Protein AF-A0A1I8E9P9-F1 (afdb_monomer_lite)

pLDDT: mean 91.36, std 9.69, range [46.94, 98.62]

Radius of gyration: 26.11 Å; chains: 1; bounding box: 56×26×77 Å

Sequence (107 aa):
MTRIGEEPKETKYEKVFVGKIPIMLRSSYCMLANMSDRDLSELNECPLDPGGYFVINGSEKVLIAQEKMATNTVYVFSMKDGKYTYKTECRSCLENSRQPSNVYALG

Structure (mmCIF, N/CA/C/O backbone):
data_AF-A0A1I8E9P9-F1
#
_entry.id   AF-A0A1I8E9P9-F1
#
loop_
_atom_site.group_PDB
_atom_site.id
_atom_site.type_symbol
_atom_site.label_atom_id
_atom_site.label_alt_id
_atom_site.label_comp_id
_atom_site.label_asym_id
_atom_site.label_entity_id
_atom_site.label_seq_id
_atom_site.pdbx_PDB_ins_code
_atom_site.Cartn_x
_atom_site.Cartn_y
_atom_site.Cartn_z
_atom_site.occupancy
_atom_site.B_iso_or_equiv
_atom_site.auth_seq_id
_atom_site.auth_comp_id
_atom_site.auth_asym_id
_atom_site.auth_atom_id
_atom_site.pdbx_PDB_model_num
ATOM 1 N N . MET A 1 1 ? 28.215 -5.612 31.368 1.00 46.94 1 MET A N 1
ATOM 2 C CA . MET A 1 1 ? 28.865 -6.069 32.613 1.00 46.94 1 MET A CA 1
ATOM 3 C C . MET A 1 1 ? 28.524 -5.069 33.708 1.00 46.94 1 MET A C 1
ATOM 5 O O . MET A 1 1 ? 29.177 -4.039 33.801 1.00 46.94 1 MET A O 1
ATOM 9 N N . THR A 1 2 ? 27.444 -5.301 34.449 1.00 54.50 2 THR A N 1
ATOM 10 C CA . THR A 1 2 ? 27.112 -4.536 35.663 1.00 54.50 2 THR A CA 1
ATOM 11 C C . THR A 1 2 ? 28.081 -4.933 36.779 1.00 54.50 2 THR A C 1
ATOM 13 O O . THR A 1 2 ? 28.494 -6.092 36.854 1.00 54.50 2 THR A O 1
ATOM 16 N N . ARG A 1 3 ? 28.519 -3.968 37.596 1.00 68.06 3 ARG A N 1
ATOM 17 C CA . ARG A 1 3 ? 29.444 -4.219 38.713 1.00 68.06 3 ARG A CA 1
ATOM 18 C C . ARG A 1 3 ? 28.739 -5.056 39.787 1.00 68.06 3 ARG A C 1
ATOM 20 O O . ARG A 1 3 ? 27.543 -4.899 40.014 1.00 68.06 3 ARG A O 1
ATOM 27 N N . ILE A 1 4 ? 29.489 -5.943 40.440 1.00 62.09 4 ILE A N 1
ATOM 28 C CA . ILE A 1 4 ? 29.006 -6.774 41.552 1.00 62.09 4 ILE A CA 1
ATOM 29 C C . ILE A 1 4 ? 28.533 -5.834 42.674 1.00 62.09 4 ILE A C 1
ATOM 31 O O . ILE A 1 4 ? 29.352 -5.118 43.245 1.00 62.09 4 ILE A O 1
ATOM 35 N N . GLY A 1 5 ? 27.222 -5.810 42.947 1.00 69.75 5 GLY A N 1
ATOM 36 C CA . GLY A 1 5 ? 26.606 -5.017 44.022 1.00 69.75 5 GLY A CA 1
ATOM 37 C C . GLY A 1 5 ? 25.622 -3.919 43.592 1.00 69.75 5 GLY A C 1
ATOM 38 O O . GLY A 1 5 ? 25.017 -3.305 44.464 1.00 69.75 5 GLY A O 1
ATOM 39 N N . GLU A 1 6 ? 25.421 -3.665 42.294 1.00 69.62 6 GLU A N 1
ATOM 40 C CA . GLU A 1 6 ? 24.344 -2.773 41.834 1.00 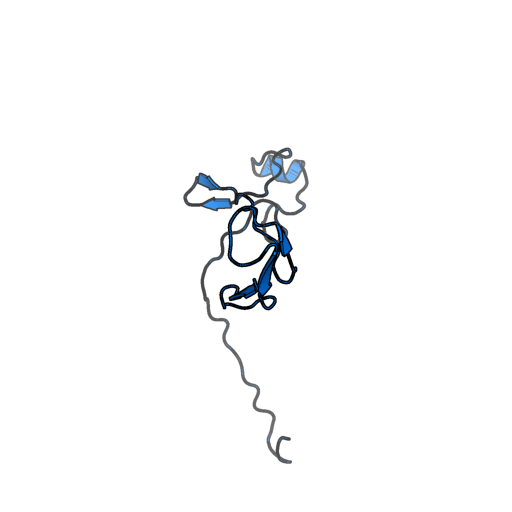69.62 6 GLU A CA 1
ATOM 41 C C . GLU A 1 6 ? 23.050 -3.562 41.600 1.00 69.62 6 GLU A C 1
ATOM 43 O O . GLU A 1 6 ? 23.009 -4.460 40.754 1.00 69.62 6 GLU A O 1
ATOM 48 N N . GLU A 1 7 ? 21.984 -3.216 42.328 1.00 75.00 7 GLU A N 1
ATOM 49 C CA . GLU A 1 7 ? 20.645 -3.710 42.005 1.00 75.00 7 GLU A CA 1
ATOM 50 C C . GLU A 1 7 ? 20.246 -3.262 40.589 1.00 75.00 7 GLU A C 1
ATOM 52 O O . GLU A 1 7 ? 20.540 -2.128 40.188 1.00 75.00 7 GLU A O 1
ATOM 57 N N . PRO A 1 8 ? 19.587 -4.128 39.799 1.00 73.38 8 PRO A N 1
ATOM 58 C CA . PRO A 1 8 ? 19.173 -3.777 38.451 1.00 73.38 8 PRO A CA 1
ATOM 59 C C . PRO A 1 8 ? 18.217 -2.577 38.492 1.00 73.38 8 PRO A C 1
ATOM 61 O O . PRO A 1 8 ? 17.092 -2.675 38.977 1.00 73.38 8 PRO A O 1
ATOM 64 N N . LYS A 1 9 ? 18.654 -1.431 37.954 1.00 76.69 9 LYS A N 1
ATOM 65 C CA . LYS A 1 9 ? 17.780 -0.274 37.715 1.00 76.69 9 LYS A CA 1
ATOM 66 C C . LYS A 1 9 ? 16.751 -0.637 36.647 1.00 76.69 9 LYS A C 1
ATOM 68 O O . LYS A 1 9 ? 17.029 -0.565 35.449 1.00 76.69 9 LYS A O 1
ATOM 73 N N . GLU A 1 10 ? 15.556 -1.015 37.083 1.00 81.00 10 GLU A N 1
ATOM 74 C CA . GLU A 1 10 ? 14.424 -1.233 36.190 1.00 81.00 10 GLU A CA 1
ATOM 75 C C . GLU A 1 10 ? 14.010 0.112 35.574 1.00 81.00 10 GLU A C 1
ATOM 77 O O . GLU A 1 10 ? 13.485 1.004 36.241 1.00 81.00 10 GLU A O 1
ATOM 82 N N . THR A 1 11 ? 14.313 0.299 34.289 1.00 82.88 11 THR A N 1
ATOM 83 C CA . THR A 1 11 ? 13.967 1.532 33.574 1.00 82.88 11 THR A CA 1
ATOM 84 C C . THR A 1 11 ? 12.547 1.379 33.033 1.00 82.88 11 THR A C 1
ATOM 86 O O . THR A 1 11 ? 12.324 0.628 32.085 1.00 82.88 11 THR A O 1
ATOM 89 N N . LYS A 1 12 ? 11.566 2.053 33.646 1.00 84.62 12 LYS A N 1
ATOM 90 C CA . LYS A 1 12 ? 10.182 2.066 33.148 1.00 84.62 12 LYS A CA 1
ATOM 91 C C . LYS A 1 12 ? 10.050 3.078 32.013 1.00 84.62 12 LYS A C 1
ATOM 93 O O . LYS A 1 12 ? 10.265 4.268 32.216 1.00 84.62 12 LYS A O 1
ATOM 98 N N . TYR A 1 13 ? 9.675 2.599 30.831 1.00 88.00 13 TYR A N 1
ATOM 99 C CA . TYR A 1 13 ? 9.344 3.448 29.690 1.00 88.00 13 TYR A CA 1
ATOM 100 C C . TYR A 1 13 ? 7.844 3.734 29.673 1.00 88.00 13 TYR A C 1
ATOM 102 O O . TYR A 1 13 ? 7.025 2.814 29.738 1.00 88.00 13 TYR A O 1
ATOM 110 N N . GLU A 1 14 ? 7.479 5.008 29.571 1.00 92.94 14 GLU A N 1
ATOM 111 C CA . GLU A 1 14 ? 6.084 5.412 29.429 1.00 92.94 14 GLU A CA 1
ATOM 112 C C . GLU A 1 14 ? 5.572 5.151 28.007 1.00 92.94 14 GLU A C 1
ATOM 114 O O . GLU A 1 14 ? 6.300 5.281 27.018 1.00 92.94 14 GLU A O 1
ATOM 119 N N . LYS A 1 15 ? 4.288 4.796 27.891 1.00 94.19 15 LYS A N 1
ATOM 120 C CA . LYS A 1 15 ? 3.615 4.674 26.594 1.00 94.19 15 LYS A CA 1
ATOM 121 C C . LYS A 1 15 ? 3.242 6.068 26.090 1.00 94.19 15 LYS A C 1
ATOM 123 O O . LYS A 1 15 ? 2.234 6.626 26.512 1.00 94.19 15 LYS A O 1
ATOM 128 N N . VAL A 1 16 ? 4.043 6.607 25.175 1.00 95.88 16 VAL A N 1
ATOM 129 C CA . VAL A 1 16 ? 3.816 7.923 24.561 1.00 95.88 16 VAL A CA 1
ATOM 130 C C . VAL A 1 16 ? 3.082 7.770 23.228 1.00 95.88 16 VAL A C 1
ATOM 132 O O . VAL A 1 16 ? 3.463 6.960 22.383 1.00 95.88 16 VAL A O 1
ATOM 135 N N . PHE A 1 17 ? 2.025 8.556 23.023 1.00 96.44 17 PHE A N 1
ATOM 136 C CA . PHE A 1 17 ? 1.314 8.619 21.747 1.00 96.44 17 PHE A CA 1
ATOM 137 C C . PHE A 1 17 ? 2.153 9.353 20.688 1.00 96.44 17 PHE A C 1
ATOM 139 O O . PHE A 1 17 ? 2.589 10.477 20.919 1.00 96.44 17 PHE A O 1
ATOM 146 N N . VAL A 1 18 ? 2.349 8.734 19.519 1.00 97.75 18 VAL A N 1
ATOM 147 C CA . VAL A 1 18 ? 3.171 9.289 18.421 1.00 97.75 18 VAL A CA 1
ATOM 148 C C . VAL A 1 18 ? 2.318 9.838 17.271 1.00 97.75 18 VAL A C 1
ATOM 150 O O . VAL A 1 18 ? 2.718 10.786 16.602 1.00 97.75 18 VAL A O 1
ATOM 153 N N . GLY A 1 19 ? 1.135 9.267 17.030 1.00 97.56 19 GLY A N 1
ATOM 154 C CA . GLY A 1 19 ? 0.266 9.665 15.924 1.00 97.56 19 GLY A CA 1
ATOM 155 C C . GLY A 1 19 ? -0.772 8.604 15.562 1.00 97.56 19 GLY A C 1
ATOM 156 O O . GLY A 1 19 ? -0.856 7.551 16.194 1.00 97.56 19 GLY A O 1
ATOM 157 N N . LYS A 1 20 ? -1.570 8.892 14.526 1.00 96.88 20 LYS A N 1
ATOM 158 C CA . LYS A 1 20 ? -2.532 7.952 13.931 1.00 96.88 20 LYS A CA 1
ATOM 159 C C . LYS A 1 20 ? -2.039 7.517 12.553 1.00 96.88 20 LYS A C 1
ATOM 161 O O . LYS A 1 20 ? -1.579 8.353 11.780 1.00 96.88 20 LYS A O 1
ATOM 166 N N . ILE A 1 21 ? -2.181 6.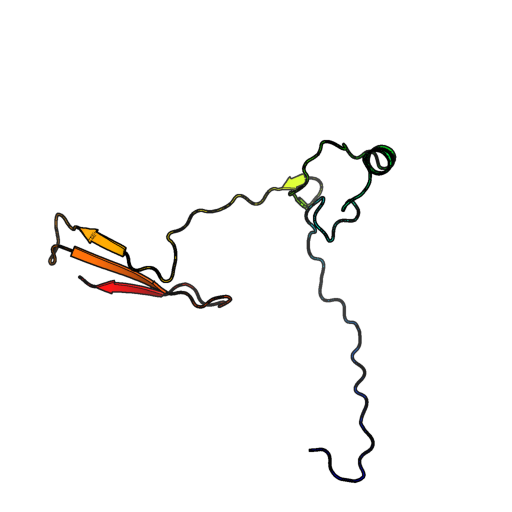233 12.246 1.00 97.50 21 ILE A N 1
ATOM 167 C CA . ILE A 1 21 ? -1.888 5.660 10.928 1.00 97.50 21 ILE A CA 1
ATOM 168 C C . ILE A 1 21 ? -3.222 5.222 10.310 1.00 97.50 21 ILE A C 1
ATOM 170 O O . ILE A 1 21 ? -3.986 4.536 10.994 1.00 97.50 21 ILE A O 1
ATOM 174 N N . PRO A 1 22 ? -3.539 5.609 9.062 1.00 97.75 22 PRO A N 1
ATOM 175 C CA . PRO A 1 22 ? -4.726 5.110 8.380 1.00 97.75 22 PRO A CA 1
ATOM 176 C C . PRO A 1 22 ? -4.674 3.589 8.221 1.00 97.75 22 PRO A C 1
ATOM 178 O O . PRO A 1 22 ? -3.668 3.043 7.770 1.00 97.75 22 PRO A O 1
ATOM 181 N N . ILE A 1 23 ? -5.766 2.913 8.568 1.00 98.25 23 ILE A N 1
ATOM 182 C CA . ILE A 1 23 ? -5.899 1.462 8.422 1.00 98.25 23 ILE A CA 1
ATOM 183 C C . ILE A 1 23 ? -6.650 1.159 7.128 1.00 98.25 23 ILE A C 1
ATOM 185 O O . ILE A 1 23 ? -7.675 1.772 6.837 1.00 98.25 23 ILE A O 1
ATOM 189 N N . MET A 1 24 ? -6.125 0.212 6.355 1.00 98.44 24 MET A N 1
ATOM 190 C CA . MET A 1 24 ? -6.780 -0.306 5.157 1.00 98.44 24 MET A CA 1
ATOM 191 C C . MET A 1 24 ? -7.971 -1.182 5.559 1.00 98.44 24 MET A C 1
ATOM 193 O O . MET A 1 24 ? -7.835 -2.041 6.440 1.00 98.44 24 MET A O 1
ATOM 197 N N . LEU A 1 25 ? -9.121 -0.990 4.914 1.00 98.19 25 LEU A N 1
ATOM 198 C CA . LEU A 1 25 ? -10.329 -1.767 5.181 1.00 98.19 25 LEU A CA 1
ATOM 199 C C . LEU A 1 25 ? -10.075 -3.260 4.927 1.00 98.19 25 LEU A C 1
ATOM 201 O O . LEU A 1 25 ? -9.412 -3.619 3.952 1.00 98.19 25 LEU A O 1
ATOM 205 N N . ARG A 1 26 ? -10.575 -4.117 5.826 1.00 97.06 26 ARG A N 1
ATOM 206 C CA . ARG A 1 26 ? -10.380 -5.583 5.827 1.00 97.06 26 ARG A CA 1
ATOM 207 C C . ARG A 1 26 ? -8.923 -6.079 5.919 1.00 97.06 26 ARG A C 1
ATOM 209 O O . ARG A 1 26 ? -8.676 -7.274 5.794 1.00 97.06 26 ARG A O 1
ATOM 216 N N . SER A 1 27 ? -7.951 -5.205 6.199 1.00 97.94 27 SER A N 1
ATOM 217 C CA . SER A 1 27 ? -6.594 -5.639 6.575 1.00 97.94 27 SER A CA 1
ATOM 218 C C . SER A 1 27 ? -6.570 -6.284 7.966 1.00 97.94 27 SER A C 1
ATOM 220 O O . SER A 1 27 ? -7.499 -6.107 8.747 1.00 97.94 27 SER A O 1
ATOM 222 N N . SER A 1 28 ? -5.480 -6.967 8.328 1.00 97.94 28 SER A N 1
ATOM 223 C CA . SER A 1 28 ? -5.333 -7.660 9.624 1.00 97.94 28 SER A CA 1
ATOM 224 C C . SER A 1 28 ? -5.480 -6.769 10.866 1.00 97.94 28 SER A C 1
ATOM 226 O O . SER A 1 28 ? -5.688 -7.283 11.959 1.00 97.94 28 SER A O 1
ATOM 228 N N . TYR A 1 29 ? -5.341 -5.449 10.714 1.00 97.62 29 TYR A N 1
ATOM 229 C CA . TYR A 1 29 ? -5.507 -4.463 11.788 1.00 97.62 29 TYR A CA 1
ATOM 230 C C . TYR A 1 29 ? -6.854 -3.725 11.727 1.00 97.62 29 TYR A C 1
ATOM 232 O O . TYR A 1 29 ? -7.128 -2.873 12.571 1.00 97.62 29 TYR A O 1
ATOM 240 N N . CYS A 1 30 ? -7.686 -4.010 10.723 1.00 98.06 30 CYS A N 1
ATOM 241 C CA . CYS A 1 30 ? -9.030 -3.459 10.613 1.00 98.06 30 CYS A CA 1
ATOM 242 C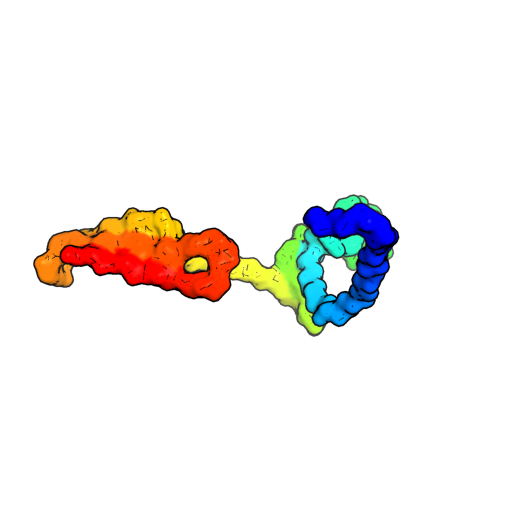 C . CYS A 1 30 ? -9.978 -4.190 11.566 1.00 98.06 30 CYS A C 1
ATOM 244 O O . CYS A 1 30 ? -9.898 -5.404 11.720 1.00 98.06 30 CYS A O 1
ATOM 246 N N . MET A 1 31 ? -10.931 -3.467 12.154 1.00 97.06 31 MET A N 1
ATOM 247 C CA . MET A 1 31 ? -11.965 -4.075 12.998 1.00 97.06 31 MET A CA 1
ATOM 248 C C . MET A 1 31 ? -12.843 -5.085 12.248 1.00 97.06 31 MET A C 1
ATOM 250 O O . MET A 1 31 ? -13.348 -6.002 12.875 1.00 97.06 31 MET A O 1
ATOM 254 N N . LEU A 1 32 ? -12.981 -4.945 10.923 1.00 97.31 32 LEU A N 1
ATOM 255 C CA . LEU A 1 32 ? -13.761 -5.850 10.070 1.00 97.31 32 LEU A CA 1
ATOM 256 C C . LEU A 1 32 ? -12.997 -7.128 9.674 1.00 97.31 32 LEU A C 1
ATOM 258 O O . LEU A 1 32 ? -13.509 -7.947 8.913 1.00 97.31 32 LEU A O 1
ATOM 262 N N . ALA A 1 33 ? -11.750 -7.295 10.128 1.00 96.56 33 ALA A N 1
ATOM 263 C CA . ALA A 1 33 ? -10.923 -8.438 9.760 1.00 96.56 33 ALA A CA 1
ATOM 264 C C . ALA A 1 33 ? -11.571 -9.761 10.195 1.00 96.56 33 ALA A C 1
ATOM 266 O O . ALA A 1 33 ? -11.861 -9.955 11.373 1.00 96.56 33 ALA A O 1
ATOM 267 N N . ASN A 1 34 ? -11.734 -10.692 9.249 1.00 94.56 34 ASN A N 1
ATOM 268 C CA . ASN A 1 34 ? -12.261 -12.044 9.480 1.00 94.56 34 ASN A CA 1
ATOM 269 C C . ASN A 1 34 ? -13.654 -12.105 10.143 1.00 94.56 34 ASN A C 1
ATOM 271 O O . ASN A 1 34 ? -14.004 -13.138 10.714 1.00 94.56 34 ASN A O 1
ATOM 275 N N . MET A 1 35 ? -14.443 -11.028 10.091 1.00 97.25 35 MET A N 1
ATOM 276 C CA . MET A 1 35 ? -15.843 -11.064 10.522 1.00 97.25 35 MET A CA 1
ATOM 277 C C . MET A 1 35 ? -16.667 -11.963 9.597 1.00 97.25 35 MET A C 1
ATOM 279 O O . MET A 1 35 ? -16.362 -12.085 8.409 1.00 97.25 35 MET A O 1
ATOM 283 N N . SER A 1 36 ? -17.713 -12.590 10.137 1.00 97.75 36 SER A N 1
ATOM 284 C CA . SER A 1 36 ? -18.641 -13.367 9.316 1.00 97.75 36 SER A CA 1
ATOM 285 C C . SER A 1 36 ? -19.547 -12.450 8.488 1.00 97.75 36 SER A C 1
ATOM 287 O O . SER A 1 36 ? -19.806 -11.309 8.869 1.00 97.75 36 SER A O 1
ATOM 289 N N . ASP A 1 37 ? -20.100 -12.963 7.386 1.00 97.56 37 ASP A N 1
ATOM 290 C CA . ASP A 1 37 ? -21.055 -12.223 6.543 1.00 97.56 37 ASP A CA 1
ATOM 291 C C . ASP A 1 37 ? -22.255 -11.690 7.338 1.00 97.56 37 ASP A C 1
ATOM 293 O O . ASP A 1 37 ? -22.794 -10.619 7.042 1.00 97.56 37 ASP A O 1
ATOM 297 N N . ARG A 1 38 ? -22.662 -12.433 8.373 1.00 97.75 38 ARG A N 1
ATOM 298 C CA . ARG A 1 38 ? -23.726 -12.026 9.285 1.00 97.75 38 ARG A CA 1
ATOM 299 C C . ARG A 1 38 ? -23.311 -10.807 10.107 1.00 97.75 38 ARG A C 1
ATOM 301 O O . ARG A 1 38 ? -24.051 -9.830 10.114 1.00 97.75 38 ARG A O 1
ATOM 308 N N . ASP A 1 39 ? -22.147 -10.851 10.751 1.00 97.75 39 ASP A N 1
ATOM 309 C CA . ASP A 1 39 ? -21.663 -9.749 11.596 1.00 97.75 39 ASP A CA 1
ATOM 310 C C . ASP A 1 39 ? -21.434 -8.477 10.765 1.00 97.75 39 ASP A C 1
ATOM 312 O O . ASP A 1 39 ? -21.767 -7.376 11.195 1.00 97.75 39 ASP A O 1
ATOM 316 N N . LEU A 1 40 ? -20.926 -8.630 9.536 1.00 97.81 40 LEU A N 1
ATOM 317 C CA . LEU A 1 40 ? -20.781 -7.527 8.582 1.00 97.81 40 LEU A CA 1
ATOM 318 C C . LEU A 1 40 ? -22.137 -6.895 8.253 1.00 97.81 40 LEU A C 1
ATOM 320 O O . LEU A 1 40 ? -22.287 -5.677 8.329 1.00 97.81 40 LEU A O 1
ATOM 324 N N . SER A 1 41 ? -23.142 -7.721 7.961 1.00 97.12 41 SER A N 1
ATOM 325 C CA . SER A 1 41 ? -24.497 -7.245 7.667 1.00 97.12 41 SER A CA 1
ATOM 326 C C . SER A 1 41 ? -25.128 -6.527 8.868 1.00 97.12 41 SER A C 1
ATOM 328 O O . SER A 1 41 ? -25.785 -5.504 8.691 1.00 97.12 41 SER A O 1
ATOM 330 N N . GLU A 1 42 ? -24.899 -7.015 10.093 1.00 98.00 42 GLU A N 1
ATOM 331 C CA . GLU A 1 42 ? -25.351 -6.367 11.338 1.00 98.00 42 GLU A CA 1
ATOM 332 C C . GLU A 1 42 ? -24.685 -4.992 11.558 1.00 98.00 42 GLU A C 1
ATOM 334 O O . GLU A 1 42 ? -25.286 -4.099 12.159 1.00 98.00 42 GLU A O 1
ATOM 339 N N . LEU A 1 43 ? -23.481 -4.785 11.014 1.00 97.19 43 LEU A N 1
ATOM 340 C CA . LEU A 1 43 ? -22.756 -3.510 11.023 1.00 97.19 43 LEU A CA 1
ATOM 341 C C . LEU A 1 43 ? -23.071 -2.599 9.823 1.00 97.19 43 LEU A C 1
ATOM 343 O O . LEU A 1 43 ? -22.509 -1.509 9.734 1.00 97.19 43 LEU A O 1
ATOM 347 N N . ASN A 1 44 ? -24.008 -2.983 8.949 1.00 97.38 44 ASN A N 1
ATOM 348 C CA . ASN A 1 44 ? -24.322 -2.309 7.678 1.00 97.38 44 ASN A CA 1
ATOM 349 C C . ASN A 1 44 ? -23.166 -2.304 6.663 1.00 97.38 44 ASN A C 1
ATOM 351 O O . ASN A 1 44 ? -23.105 -1.434 5.794 1.00 97.38 44 ASN A O 1
ATOM 355 N N . GLU A 1 45 ? -22.271 -3.283 6.750 1.00 97.88 45 GLU A N 1
ATOM 356 C CA . GLU A 1 45 ? -21.202 -3.502 5.781 1.00 97.88 45 GLU A CA 1
ATOM 357 C C . GLU A 1 45 ? -21.631 -4.535 4.734 1.00 97.88 45 GLU A C 1
ATOM 359 O O . GLU A 1 45 ? -22.377 -5.476 5.014 1.00 97.88 45 GLU A O 1
ATOM 364 N N . CYS A 1 46 ? -21.142 -4.385 3.503 1.00 97.31 46 CYS A N 1
ATOM 365 C CA . CYS A 1 46 ? -21.418 -5.340 2.433 1.00 97.31 46 CYS A CA 1
ATOM 366 C C . CYS A 1 46 ? -20.499 -6.568 2.567 1.00 97.31 46 CYS A C 1
ATOM 368 O O . CYS A 1 46 ? -19.280 -6.402 2.484 1.00 97.31 46 CYS A O 1
ATOM 370 N N . PRO A 1 47 ? -21.015 -7.810 2.682 1.00 97.25 47 PRO A N 1
ATOM 371 C CA . PRO A 1 47 ? -20.171 -9.010 2.731 1.00 97.25 47 PRO A CA 1
ATOM 372 C C . PRO A 1 47 ? -19.267 -9.172 1.501 1.00 97.25 47 PRO A C 1
ATOM 374 O O . PRO A 1 47 ? -18.123 -9.611 1.624 1.00 97.25 47 PRO A O 1
ATOM 377 N N . LEU A 1 48 ? -19.747 -8.718 0.337 1.00 96.88 48 LEU A N 1
ATOM 378 C CA . LEU A 1 48 ? -19.060 -8.811 -0.953 1.00 96.88 48 LEU A CA 1
ATOM 379 C C . LEU A 1 48 ? -18.041 -7.691 -1.213 1.00 96.88 48 LEU A C 1
ATOM 381 O O . LEU A 1 48 ? -17.376 -7.726 -2.247 1.00 96.88 48 LEU A O 1
ATOM 385 N N . ASP A 1 49 ? -17.914 -6.700 -0.325 1.00 97.06 49 ASP A N 1
ATOM 386 C CA . ASP A 1 49 ? -16.874 -5.679 -0.460 1.00 97.06 49 ASP A CA 1
ATOM 387 C C . ASP A 1 49 ? -15.480 -6.324 -0.316 1.00 97.06 49 ASP A C 1
ATOM 389 O O . ASP A 1 49 ? -15.186 -6.909 0.722 1.00 97.06 49 ASP A O 1
ATOM 393 N N . PRO A 1 50 ? -14.581 -6.255 -1.310 1.00 96.00 50 PRO A N 1
ATOM 394 C CA . PRO A 1 50 ? -13.246 -6.833 -1.175 1.00 96.00 50 PRO A CA 1
ATOM 395 C C . PRO A 1 50 ? -12.368 -6.121 -0.129 1.00 96.00 50 PRO A C 1
ATOM 397 O O . PRO A 1 50 ? -11.392 -6.712 0.340 1.00 96.00 50 PRO A O 1
ATOM 400 N N . GLY A 1 51 ? -12.681 -4.877 0.252 1.00 97.31 51 GLY A N 1
ATOM 401 C CA . GLY A 1 51 ? -11.786 -4.036 1.044 1.00 97.31 51 GLY A CA 1
ATOM 402 C C . GLY A 1 51 ? -10.530 -3.638 0.257 1.00 97.31 51 GLY A C 1
ATOM 403 O O . GLY A 1 51 ? -10.555 -3.494 -0.965 1.00 97.31 51 GLY A O 1
ATOM 404 N N . GLY A 1 52 ? -9.402 -3.428 0.943 1.00 97.88 52 GLY A N 1
ATOM 405 C CA . GLY A 1 52 ? -8.137 -3.074 0.274 1.00 97.88 52 GLY A CA 1
ATOM 406 C C . GLY A 1 52 ? -7.967 -1.581 -0.045 1.00 97.88 52 GLY A C 1
ATOM 407 O O . GLY A 1 52 ? -7.018 -1.182 -0.720 1.00 97.88 52 GLY A O 1
ATOM 408 N N . TYR A 1 53 ? -8.862 -0.741 0.468 1.00 98.50 53 TYR A N 1
ATOM 409 C CA . TYR A 1 53 ? -8.841 0.709 0.308 1.00 98.50 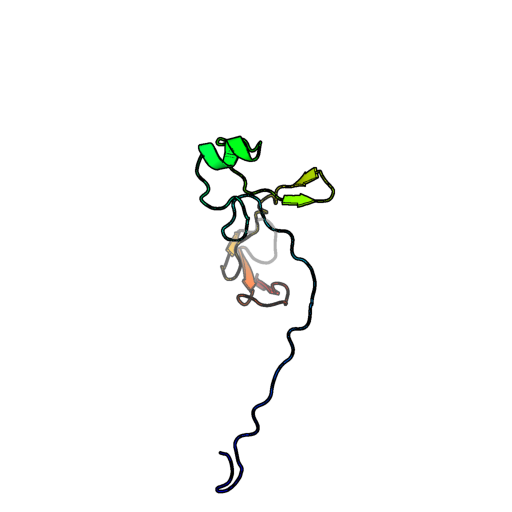53 TYR A CA 1
ATOM 410 C C . TYR A 1 53 ? -8.819 1.421 1.663 1.00 98.50 53 TYR A C 1
ATOM 412 O O . TYR A 1 53 ? -8.973 0.812 2.722 1.00 98.50 53 TYR A O 1
ATOM 420 N N . PHE A 1 54 ? -8.589 2.729 1.635 1.00 98.62 54 PHE A N 1
ATOM 421 C CA . PHE A 1 54 ? -8.579 3.600 2.804 1.00 98.62 54 PHE A CA 1
ATOM 422 C C . PHE A 1 54 ? -9.754 4.566 2.741 1.00 98.62 54 PHE A C 1
ATOM 424 O O . PHE A 1 54 ? -10.030 5.131 1.685 1.00 98.62 54 PHE A O 1
ATOM 431 N N . VAL A 1 55 ? -10.391 4.826 3.880 1.00 97.81 55 VAL A N 1
ATOM 432 C CA . VAL A 1 55 ? -11.383 5.899 4.012 1.00 97.81 55 VAL A CA 1
ATOM 433 C C . VAL A 1 55 ? -10.697 7.111 4.634 1.00 97.81 55 VAL A C 1
ATOM 435 O O . VAL A 1 55 ? -10.392 7.125 5.826 1.00 97.81 55 VAL A O 1
ATOM 438 N N . ILE A 1 56 ? -10.418 8.132 3.823 1.00 98.00 56 ILE A N 1
ATOM 439 C CA . ILE A 1 56 ? -9.743 9.367 4.245 1.00 98.00 56 ILE A CA 1
ATOM 440 C C . ILE A 1 56 ? -10.704 10.534 4.047 1.00 98.00 56 ILE A C 1
ATOM 442 O O . ILE A 1 56 ? -11.145 10.793 2.929 1.00 98.00 56 ILE A O 1
ATOM 446 N N . ASN A 1 57 ? -11.022 11.248 5.130 1.00 96.75 57 ASN A N 1
ATOM 447 C CA . ASN A 1 57 ? -11.971 12.370 5.121 1.00 96.75 57 ASN A CA 1
ATOM 448 C C . ASN A 1 57 ? -13.329 12.004 4.483 1.00 96.75 57 ASN A C 1
ATOM 450 O O . ASN A 1 57 ? -13.886 12.775 3.707 1.00 96.75 57 ASN A O 1
ATOM 454 N N . GLY A 1 58 ? -13.831 10.798 4.768 1.00 97.19 58 GLY A N 1
ATOM 455 C CA . GLY A 1 58 ? -15.106 10.297 4.241 1.00 97.19 58 GLY A CA 1
ATOM 456 C C . GLY A 1 58 ? -15.076 9.838 2.780 1.00 97.19 58 GLY A C 1
ATOM 457 O O . GLY A 1 58 ? -16.112 9.459 2.253 1.00 97.19 58 GLY A O 1
ATOM 458 N N . SER A 1 59 ? -13.917 9.863 2.115 1.00 98.12 59 SER A N 1
ATOM 459 C CA . SER A 1 59 ? -13.758 9.378 0.741 1.00 98.12 59 SER A CA 1
ATOM 460 C C . SER A 1 59 ? -12.898 8.125 0.682 1.00 98.12 59 SER A C 1
ATOM 462 O O . SER A 1 59 ? -11.854 8.050 1.331 1.00 98.12 59 SER A O 1
ATOM 464 N N . GLU A 1 60 ? -13.285 7.190 -0.175 1.00 98.19 60 GLU A N 1
ATOM 465 C CA . GLU A 1 60 ? -12.509 5.988 -0.469 1.00 98.19 60 GLU A CA 1
ATOM 466 C C . GLU A 1 60 ? -11.295 6.322 -1.346 1.00 98.19 60 GLU A C 1
ATOM 468 O O . GLU A 1 60 ? -11.363 7.139 -2.273 1.00 98.19 60 GLU A O 1
ATOM 473 N N . LYS A 1 61 ? -10.148 5.721 -1.021 1.00 98.31 61 LYS A N 1
ATOM 474 C CA . LYS A 1 61 ? -8.860 5.922 -1.690 1.00 98.31 61 LYS A CA 1
ATOM 475 C C . LYS A 1 61 ? -8.133 4.590 -1.816 1.00 98.31 61 LYS A C 1
ATOM 477 O O . LYS A 1 61 ? -7.914 3.901 -0.824 1.00 98.31 61 LYS A O 1
ATOM 482 N N . VAL A 1 62 ? -7.693 4.268 -3.026 1.00 98.12 62 VAL A N 1
ATOM 483 C CA . VAL A 1 62 ? -6.892 3.075 -3.323 1.00 98.12 62 VAL A CA 1
ATOM 484 C C . VAL A 1 62 ? -5.486 3.515 -3.716 1.00 98.12 62 VAL A C 1
ATOM 486 O O . VAL A 1 62 ? -5.320 4.483 -4.459 1.00 98.12 62 VAL A O 1
ATOM 4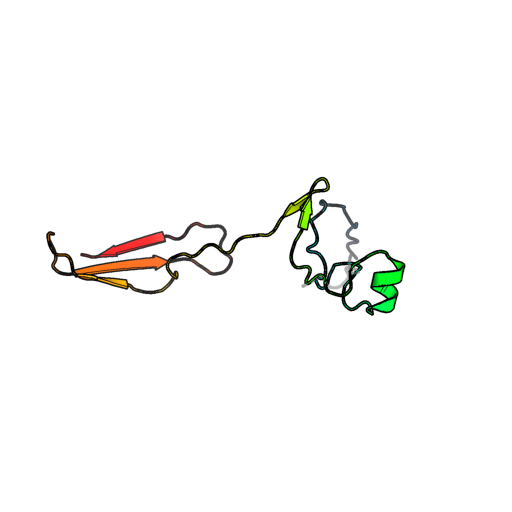89 N N . LEU A 1 63 ? -4.465 2.814 -3.219 1.00 97.81 63 LEU A N 1
ATOM 490 C CA . LEU A 1 63 ? -3.096 2.999 -3.695 1.00 97.81 63 LEU A CA 1
ATOM 491 C C . LEU A 1 63 ? -2.927 2.273 -5.030 1.00 97.81 63 LEU A C 1
ATOM 493 O O . LEU A 1 63 ? -3.149 1.069 -5.118 1.00 97.81 63 LEU A O 1
ATOM 497 N N . ILE A 1 64 ? -2.509 3.002 -6.062 1.00 97.81 64 ILE A N 1
ATOM 498 C CA . ILE A 1 64 ? -2.252 2.430 -7.385 1.00 97.81 64 ILE A CA 1
ATOM 499 C C . ILE A 1 64 ? -0.789 2.010 -7.470 1.00 97.81 64 ILE A C 1
ATOM 501 O O . ILE A 1 64 ? 0.109 2.838 -7.283 1.00 97.81 64 ILE A O 1
ATOM 505 N N . ALA A 1 65 ? -0.556 0.733 -7.772 1.00 96.44 65 ALA A N 1
ATOM 506 C CA . ALA A 1 65 ? 0.784 0.205 -7.985 1.00 96.44 65 ALA A CA 1
ATOM 507 C C . ALA A 1 65 ? 1.513 1.005 -9.076 1.00 96.44 65 ALA A C 1
ATOM 509 O O . ALA A 1 65 ? 0.952 1.292 -10.131 1.00 96.44 65 ALA A O 1
ATOM 510 N N . GLN A 1 66 ? 2.762 1.374 -8.799 1.00 95.81 66 GLN A N 1
ATOM 511 C CA . GLN A 1 66 ? 3.619 2.090 -9.739 1.00 95.81 66 GLN A CA 1
ATOM 512 C C . GLN A 1 66 ? 4.687 1.138 -10.260 1.00 95.81 66 GLN A C 1
ATOM 514 O O . GLN A 1 66 ? 5.469 0.587 -9.481 1.00 95.81 66 GLN A O 1
ATOM 519 N N . GLU A 1 67 ? 4.727 0.960 -11.575 1.00 94.62 67 GLU A N 1
ATOM 520 C CA . GLU A 1 67 ? 5.777 0.189 -12.225 1.00 94.62 67 GLU A CA 1
ATOM 521 C C . GLU A 1 67 ? 7.073 1.004 -12.294 1.00 94.62 67 GLU A C 1
ATOM 523 O O . GLU A 1 67 ? 7.076 2.207 -12.562 1.00 94.62 67 GLU A O 1
ATOM 528 N N . LYS A 1 68 ? 8.198 0.337 -12.041 1.00 91.00 68 LYS A N 1
ATOM 529 C CA . LYS A 1 68 ? 9.535 0.909 -12.184 1.00 91.00 68 LYS A CA 1
ATOM 530 C C . LYS A 1 68 ? 10.516 -0.171 -12.617 1.00 91.00 68 LYS A C 1
ATOM 532 O O . LYS A 1 68 ? 10.346 -1.338 -12.272 1.00 91.00 68 LYS A O 1
ATOM 537 N N . MET A 1 69 ? 11.584 0.242 -13.297 1.00 91.62 69 MET A N 1
ATOM 538 C CA . MET A 1 69 ? 12.715 -0.639 -13.601 1.00 91.62 69 MET A CA 1
ATOM 539 C C . MET A 1 69 ? 13.250 -1.273 -12.313 1.00 91.62 69 MET A C 1
ATOM 541 O O . MET A 1 69 ? 13.479 -0.566 -11.324 1.00 91.62 69 MET A O 1
ATOM 545 N N . ALA A 1 70 ? 13.474 -2.588 -12.331 1.00 92.12 70 ALA A N 1
ATOM 546 C CA . ALA A 1 70 ? 14.006 -3.288 -11.170 1.00 92.12 70 ALA A CA 1
ATOM 547 C C . ALA A 1 70 ? 15.409 -2.766 -10.830 1.00 92.12 70 ALA A C 1
ATOM 549 O O . ALA A 1 70 ? 16.257 -2.585 -11.708 1.00 92.12 70 ALA A O 1
ATOM 550 N N . THR A 1 71 ? 15.637 -2.508 -9.545 1.00 93.50 71 THR A N 1
ATOM 551 C CA . THR A 1 71 ? 16.943 -2.123 -9.007 1.00 93.50 71 THR A CA 1
ATOM 552 C C . THR A 1 71 ? 17.837 -3.348 -8.843 1.00 93.50 71 THR A C 1
ATOM 554 O O . THR A 1 71 ? 17.363 -4.481 -8.870 1.00 93.50 71 THR A O 1
ATOM 557 N N . ASN A 1 72 ? 19.139 -3.128 -8.665 1.00 93.19 72 ASN A N 1
ATOM 558 C CA . ASN A 1 72 ? 20.150 -4.173 -8.463 1.00 93.19 72 ASN A CA 1
ATOM 559 C C . ASN A 1 72 ? 20.194 -5.214 -9.596 1.00 93.19 72 ASN A C 1
ATOM 561 O O . ASN A 1 72 ? 20.623 -6.345 -9.396 1.00 93.19 72 ASN A O 1
ATOM 565 N N . THR A 1 73 ? 19.753 -4.814 -10.789 1.00 94.75 73 THR A N 1
ATOM 566 C CA . THR A 1 73 ? 19.787 -5.605 -12.018 1.00 94.75 73 THR A CA 1
ATOM 567 C C . THR A 1 73 ? 20.576 -4.830 -13.066 1.00 94.75 73 THR A C 1
ATOM 569 O O . THR A 1 73 ? 20.416 -3.612 -13.192 1.00 94.75 73 THR A O 1
ATOM 572 N N . VAL A 1 74 ? 21.445 -5.533 -13.794 1.00 96.25 74 VAL A N 1
ATOM 573 C CA . VAL A 1 74 ? 22.246 -4.962 -14.880 1.00 96.25 74 VAL A CA 1
ATOM 574 C C . VAL A 1 74 ? 21.457 -5.053 -16.181 1.00 96.25 74 VAL A C 1
ATOM 576 O O . VAL A 1 74 ? 21.056 -6.140 -16.590 1.00 96.25 74 VAL A O 1
ATOM 579 N N . TYR A 1 75 ? 21.266 -3.917 -16.843 1.00 96.44 75 TYR A N 1
ATOM 580 C CA . TYR A 1 75 ? 20.605 -3.817 -18.141 1.00 96.44 75 TYR A CA 1
ATOM 581 C C . TYR A 1 75 ? 21.623 -3.431 -19.208 1.00 96.44 75 TYR A C 1
ATOM 583 O O . TYR A 1 75 ? 22.407 -2.507 -19.001 1.00 96.44 75 TYR A O 1
ATOM 591 N N . VAL A 1 76 ? 21.596 -4.108 -20.356 1.00 95.81 76 VAL A N 1
ATOM 592 C CA . VAL A 1 76 ? 22.464 -3.814 -21.504 1.00 95.81 76 VAL A CA 1
ATOM 593 C C . VAL A 1 76 ? 21.597 -3.359 -22.673 1.00 95.81 76 VAL A C 1
ATOM 595 O O . VAL A 1 76 ? 20.692 -4.072 -23.101 1.00 95.81 76 VAL A O 1
ATOM 598 N N . PHE A 1 77 ? 21.882 -2.171 -23.194 1.00 94.38 77 PHE A N 1
ATOM 599 C CA . PHE A 1 77 ? 21.166 -1.531 -24.290 1.00 94.38 77 PHE A CA 1
ATOM 600 C C . PHE A 1 77 ? 22.071 -1.422 -25.514 1.00 94.38 77 PHE A C 1
ATOM 602 O O . PHE A 1 77 ? 23.218 -0.993 -25.409 1.00 94.38 77 PHE A O 1
ATOM 609 N N . SER A 1 78 ? 21.552 -1.776 -26.689 1.00 94.25 78 SER A N 1
ATOM 610 C CA . SER A 1 78 ? 22.211 -1.474 -27.963 1.00 94.25 78 SER A CA 1
ATOM 611 C C . SER A 1 78 ? 21.972 -0.009 -28.331 1.00 94.25 78 SER A C 1
ATOM 613 O O . SER A 1 78 ? 20.835 0.466 -28.303 1.00 94.25 78 SER A O 1
ATOM 615 N N . MET A 1 79 ? 23.042 0.701 -28.681 1.00 92.94 79 MET A N 1
ATOM 616 C CA . MET A 1 79 ? 23.003 2.092 -29.125 1.00 92.94 79 MET A CA 1
ATOM 617 C C . MET A 1 79 ? 23.115 2.134 -30.650 1.00 92.94 79 MET A C 1
ATOM 619 O O . MET A 1 79 ? 24.012 1.516 -31.222 1.00 92.94 79 MET A O 1
ATOM 623 N N . LYS A 1 80 ? 22.214 2.869 -31.311 1.00 88.31 80 LYS A N 1
ATOM 624 C CA . LYS A 1 80 ? 22.291 3.100 -32.765 1.00 88.31 80 LYS A CA 1
ATOM 625 C C . LYS A 1 80 ? 23.295 4.197 -33.110 1.00 88.31 80 LYS A C 1
ATOM 627 O O . LYS A 1 80 ? 24.096 4.013 -34.015 1.00 88.31 80 LYS A O 1
ATOM 632 N N . ASP A 1 81 ? 23.286 5.273 -32.326 1.00 84.12 81 ASP A N 1
ATOM 633 C CA . ASP A 1 81 ? 24.155 6.433 -32.497 1.00 84.12 81 ASP A CA 1
ATOM 634 C C . ASP A 1 81 ? 24.810 6.775 -31.154 1.00 84.12 81 ASP A C 1
ATOM 636 O O . ASP A 1 81 ? 24.138 7.112 -30.176 1.00 84.12 81 ASP A O 1
ATOM 640 N N . GLY A 1 82 ? 26.133 6.650 -31.078 1.00 81.12 82 GLY A N 1
ATOM 641 C CA . GLY A 1 82 ? 26.893 6.914 -29.860 1.00 81.12 82 GLY A CA 1
ATOM 642 C C . GLY A 1 82 ? 28.361 6.524 -29.994 1.00 81.12 82 GLY A C 1
ATOM 643 O O . GLY A 1 82 ? 28.749 5.816 -30.918 1.00 81.12 82 GLY A O 1
ATOM 644 N N . LYS A 1 83 ? 29.189 6.973 -29.042 1.00 89.31 83 LYS A N 1
ATOM 645 C CA . LYS A 1 83 ? 30.617 6.608 -28.984 1.00 89.31 83 LYS A CA 1
ATOM 646 C C . LYS A 1 83 ? 30.831 5.091 -28.841 1.00 89.31 83 LYS A C 1
ATOM 648 O O . LYS A 1 83 ? 31.869 4.583 -29.253 1.00 89.31 83 LYS A O 1
ATOM 653 N N . TYR A 1 84 ? 29.859 4.389 -28.263 1.00 90.81 84 TYR A N 1
ATOM 654 C CA . TYR A 1 84 ? 29.923 2.965 -27.958 1.00 90.81 84 TYR A CA 1
ATOM 655 C C . TYR A 1 84 ? 28.685 2.246 -28.496 1.00 90.81 84 TYR A C 1
ATOM 657 O O . TYR A 1 84 ? 27.582 2.788 -28.432 1.00 90.81 84 TYR A O 1
ATOM 665 N N . THR A 1 85 ? 28.863 1.021 -29.000 1.00 93.44 85 THR A N 1
ATOM 666 C CA . THR A 1 85 ? 27.784 0.192 -29.575 1.00 93.44 85 THR 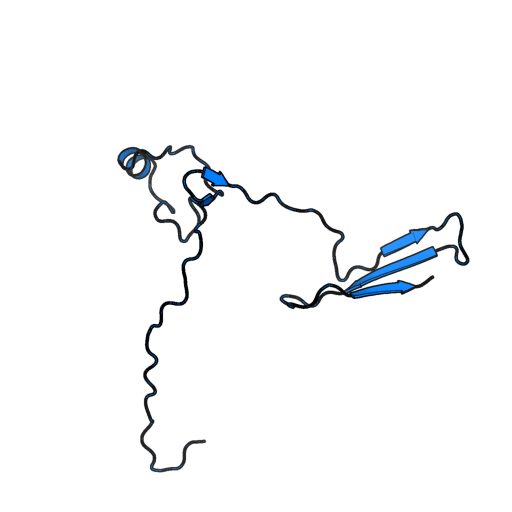A CA 1
ATOM 667 C C . THR A 1 85 ? 26.793 -0.312 -28.523 1.00 93.44 85 THR A C 1
ATOM 669 O O . THR A 1 85 ? 25.625 -0.550 -28.830 1.00 93.44 85 THR A O 1
ATOM 672 N N . TYR A 1 86 ? 27.242 -0.462 -27.277 1.00 94.62 86 TYR A N 1
ATOM 673 C CA . TYR A 1 86 ? 26.422 -0.920 -26.162 1.00 94.62 86 TYR A CA 1
ATOM 674 C C . TYR A 1 86 ? 26.576 0.016 -24.969 1.00 94.62 86 TYR A C 1
ATOM 676 O O . TYR A 1 86 ? 27.653 0.548 -24.724 1.00 94.62 86 TYR A O 1
ATOM 684 N N . LYS A 1 87 ? 25.495 0.192 -24.213 1.00 94.25 87 LYS A N 1
ATOM 685 C CA . LYS A 1 87 ? 25.476 0.889 -22.928 1.00 94.25 87 LYS A CA 1
ATOM 686 C C . LYS A 1 87 ? 24.958 -0.058 -21.866 1.00 94.25 87 LYS A C 1
ATOM 688 O O . LYS A 1 87 ? 23.919 -0.682 -22.050 1.00 94.25 87 LYS A O 1
ATOM 693 N N . THR A 1 88 ? 25.644 -0.120 -20.740 1.00 94.88 88 THR A N 1
ATOM 694 C CA . THR A 1 88 ? 25.209 -0.889 -19.576 1.00 94.88 88 THR A CA 1
ATOM 695 C C . THR A 1 88 ? 24.746 0.062 -18.482 1.00 94.88 88 THR A C 1
ATOM 697 O O . THR A 1 88 ? 25.456 1.013 -18.162 1.00 94.88 88 THR A O 1
ATOM 700 N N . GLU A 1 89 ? 23.578 -0.187 -17.892 1.00 95.69 89 GLU A N 1
ATOM 701 C CA . GLU A 1 89 ? 23.070 0.554 -16.736 1.00 95.69 89 GLU A CA 1
ATOM 702 C C . GLU A 1 89 ? 22.734 -0.375 -15.567 1.00 95.69 89 GLU A C 1
ATOM 704 O O . GLU A 1 89 ? 22.182 -1.459 -15.748 1.00 95.69 89 GLU A O 1
ATOM 709 N N . CYS A 1 90 ? 23.008 0.080 -14.345 1.00 95.25 90 CYS A N 1
ATOM 710 C CA . CYS A 1 90 ? 22.560 -0.561 -13.113 1.00 95.25 90 CYS A CA 1
ATOM 711 C C . CYS A 1 90 ? 22.065 0.499 -12.125 1.00 95.25 90 CYS A C 1
ATOM 713 O O . CYS A 1 90 ? 22.779 1.452 -11.806 1.00 95.25 90 CYS A O 1
ATOM 715 N N . ARG A 1 91 ? 20.835 0.330 -11.625 1.00 93.62 91 ARG A N 1
ATOM 716 C CA . ARG A 1 91 ? 20.246 1.183 -10.581 1.00 93.62 91 ARG A CA 1
ATOM 717 C C . ARG A 1 91 ? 20.410 0.495 -9.232 1.00 93.62 91 ARG A C 1
ATOM 719 O O . ARG A 1 91 ? 19.636 -0.402 -8.915 1.00 93.62 91 ARG A O 1
ATOM 726 N N . SER A 1 92 ? 21.409 0.890 -8.454 1.00 92.69 92 SER A N 1
ATOM 727 C CA . SER A 1 92 ? 21.701 0.290 -7.151 1.00 92.69 92 SER A CA 1
ATOM 728 C C . SER A 1 92 ? 20.836 0.894 -6.050 1.00 92.69 92 SER A C 1
ATOM 730 O O . SER A 1 92 ? 20.729 2.116 -5.943 1.00 92.69 92 SER A O 1
ATOM 732 N N . CYS A 1 93 ? 20.233 0.046 -5.222 1.00 91.69 93 CYS A N 1
ATOM 733 C CA . CYS A 1 93 ? 19.466 0.450 -4.050 1.00 91.69 93 CYS A CA 1
ATOM 734 C C . CYS A 1 93 ? 19.628 -0.593 -2.938 1.00 91.69 93 CYS A C 1
ATOM 736 O O . CYS A 1 93 ? 19.365 -1.776 -3.155 1.00 91.69 93 CYS A O 1
ATOM 738 N N . LEU A 1 94 ? 20.039 -0.161 -1.745 1.00 89.50 94 LEU A N 1
ATOM 739 C CA . LEU A 1 94 ? 20.070 -1.029 -0.570 1.00 89.50 94 LEU A CA 1
ATOM 740 C C . LEU A 1 94 ? 18.640 -1.251 -0.058 1.00 89.50 94 LEU A C 1
ATOM 742 O O . LEU A 1 94 ? 17.851 -0.307 0.032 1.00 89.50 94 LEU A O 1
ATOM 746 N N . GLU A 1 95 ? 18.321 -2.491 0.301 1.00 83.19 95 GLU A N 1
ATOM 747 C CA . GLU A 1 95 ? 17.016 -2.841 0.855 1.00 83.19 95 GLU A CA 1
ATOM 748 C C . GLU A 1 95 ? 16.723 -2.034 2.129 1.00 83.19 95 GLU A C 1
ATOM 750 O O . GLU A 1 95 ? 17.590 -1.854 2.984 1.00 83.19 95 GLU A O 1
ATOM 755 N N . ASN A 1 96 ? 15.503 -1.501 2.233 1.00 80.81 96 ASN A N 1
ATOM 756 C CA . ASN A 1 96 ? 15.048 -0.651 3.341 1.00 80.81 96 ASN A CA 1
ATOM 757 C C . ASN A 1 96 ? 15.877 0.630 3.577 1.00 80.81 96 ASN A C 1
ATOM 759 O O . ASN A 1 96 ? 15.776 1.253 4.638 1.00 80.81 96 ASN A O 1
ATOM 763 N N . SER A 1 97 ? 16.677 1.063 2.597 1.00 86.12 97 SER A N 1
ATOM 764 C CA . SER A 1 97 ? 17.396 2.332 2.681 1.00 86.12 97 SER A CA 1
ATOM 765 C C . SER A 1 97 ? 16.469 3.521 2.452 1.00 86.12 97 SER A C 1
ATOM 767 O O . SER A 1 97 ? 15.577 3.502 1.607 1.00 86.12 97 SER A O 1
ATOM 769 N N . ARG A 1 98 ? 16.730 4.605 3.186 1.00 81.31 98 ARG A N 1
ATOM 770 C CA . ARG A 1 98 ? 16.103 5.916 2.951 1.00 81.31 98 ARG A CA 1
ATOM 771 C C . ARG A 1 98 ? 16.768 6.681 1.805 1.00 81.31 98 ARG A C 1
ATOM 773 O O . ARG A 1 98 ? 16.289 7.747 1.430 1.00 81.31 98 ARG A O 1
ATOM 780 N N . GLN A 1 99 ? 17.894 6.182 1.296 1.00 86.88 99 GLN A N 1
ATOM 781 C CA . GLN A 1 99 ? 18.634 6.820 0.215 1.00 86.88 99 GLN A CA 1
ATOM 782 C C . GLN A 1 99 ? 18.001 6.486 -1.143 1.00 86.88 99 GLN A C 1
ATOM 784 O O . GLN A 1 99 ? 17.579 5.347 -1.354 1.00 86.88 99 GLN A O 1
ATOM 789 N N . PRO A 1 100 ? 17.950 7.451 -2.078 1.00 83.75 100 PRO A N 1
ATOM 790 C CA . PRO A 1 100 ? 17.514 7.182 -3.440 1.00 83.75 100 PRO A CA 1
ATOM 791 C C . PRO A 1 100 ? 18.484 6.225 -4.144 1.00 83.75 100 PRO A C 1
ATOM 793 O O . PRO A 1 100 ? 19.654 6.110 -3.777 1.00 83.75 100 PRO A O 1
ATOM 796 N N . SER A 1 101 ? 18.000 5.548 -5.186 1.00 85.19 101 SER A N 1
ATOM 797 C CA . SER A 1 101 ? 18.833 4.640 -5.975 1.00 85.19 101 SER A CA 1
ATOM 798 C C . SER A 1 101 ? 19.946 5.390 -6.713 1.00 85.19 101 SER A C 1
ATOM 800 O O . SER A 1 101 ? 19.665 6.377 -7.396 1.00 85.19 101 SER A O 1
ATOM 802 N N . ASN A 1 102 ? 21.172 4.871 -6.664 1.00 89.00 102 ASN A N 1
ATOM 803 C CA . ASN A 1 102 ? 22.293 5.371 -7.460 1.00 89.00 102 ASN A CA 1
ATOM 804 C C . ASN A 1 102 ? 22.281 4.730 -8.851 1.00 89.00 102 ASN A C 1
ATOM 806 O O . ASN A 1 102 ? 22.118 3.516 -8.969 1.00 89.00 102 ASN A O 1
ATOM 810 N N . VAL A 1 103 ? 22.467 5.524 -9.906 1.00 90.06 103 VAL A N 1
ATOM 811 C CA . VAL A 1 103 ? 22.518 5.019 -11.286 1.00 90.06 103 VAL A CA 1
ATOM 812 C C . VAL A 1 103 ? 23.963 4.972 -11.759 1.00 90.06 103 VAL A C 1
ATOM 814 O O . VAL A 1 103 ? 24.631 6.000 -11.829 1.00 90.06 103 VAL A O 1
ATOM 817 N N . TYR A 1 104 ? 24.423 3.779 -12.118 1.00 90.75 104 TYR A N 1
ATOM 818 C CA . TYR A 1 104 ? 25.716 3.560 -12.752 1.00 90.75 104 TYR A CA 1
ATOM 819 C C . TYR A 1 104 ? 25.497 3.274 -14.231 1.00 90.75 104 TYR A C 1
ATOM 821 O O . TYR A 1 104 ? 24.692 2.408 -14.571 1.00 90.75 104 TYR A O 1
ATOM 829 N N . ALA A 1 105 ? 26.205 3.995 -15.096 1.00 87.75 105 ALA A N 1
ATOM 830 C CA . ALA A 1 105 ? 26.154 3.805 -16.538 1.00 87.75 105 ALA A CA 1
ATOM 831 C C . ALA A 1 105 ? 27.573 3.704 -17.100 1.00 87.75 105 ALA A C 1
ATOM 833 O O . ALA A 1 105 ? 28.413 4.560 -16.825 1.00 87.75 105 ALA A O 1
ATOM 834 N N . LEU A 1 106 ? 27.821 2.665 -17.891 1.00 83.25 106 LEU A N 1
ATOM 835 C CA . LEU A 1 106 ? 29.067 2.449 -18.619 1.00 83.25 106 LEU A CA 1
ATOM 836 C C . LEU A 1 106 ? 28.745 2.350 -20.111 1.00 83.25 106 LEU A C 1
ATOM 838 O O . LEU A 1 106 ? 27.751 1.727 -20.488 1.00 83.25 106 LEU A O 1
ATOM 842 N N . GLY A 1 107 ? 29.558 3.005 -20.934 1.00 68.56 107 GLY A N 1
ATOM 843 C CA . GLY A 1 107 ? 29.518 2.938 -22.392 1.00 68.56 107 GLY A CA 1
ATOM 844 C C . GLY A 1 107 ? 30.841 2.399 -22.887 1.00 68.56 107 GLY A C 1
ATOM 845 O O . GLY A 1 107 ? 31.871 2.876 -22.355 1.00 68.56 107 GLY A O 1
#

Secondary structure (DSSP, 8-state):
---TT------PPP-------PPPTTSTTSTTTT--HHHHHHTT--TT-----EEETTEEE-PPP---PPTT-EEEEE-SSSSSSEEEEEEE--TT-SSPPEEEEE-

InterPro domains:
  IPR007644 RNA polymerase, beta subunit, protrusion [PF04563] (7-71)
  IPR015712 DNA-directed RNA polymerase, subunit 2 [PTHR20856] (12-88)

Organism: Wuchereria bancrofti (NCBI:txid6293)

Foldseek 3Di:
DDDPPDDDPDDDDDDDDDDDDWDWPCPPPHPCPPDDCVVCVVVVHHPPPPTQWTQDPNDTGHDDDDDDDDAPDKDKDADPDDPDRIKIKHFHDDPPDPDGTDIDMDD